Protein AF-X0T2K0-F1 (afdb_monomer_lite)

pLDDT: mean 90.94, std 9.52, range [47.91, 98.31]

Organism: NCBI:txid412755

Sequence (150 aa):
MKNRKQAKFIIAKSMAVDYDQNAPTETLWKVHGESLKEFSNYEQELDGGGSPERVLEGERSFLDLKVDLARRVMSSCVFCVRRCEADRLSGEQGYCRGGVEFSVSSTFPHHGEEPELVPSGTVFTCGCTITCIHCQNWGISQWREHGTPV

Structure (mmCIF, N/CA/C/O backbone):
data_AF-X0T2K0-F1
#
_entry.id   AF-X0T2K0-F1
#
loop_
_atom_site.group_PDB
_atom_site.id
_atom_site.type_symbol
_atom_site.label_atom_id
_atom_site.label_alt_id
_atom_site.label_comp_id
_atom_site.label_asym_id
_atom_site.label_entity_id
_atom_site.label_seq_id
_atom_site.pdbx_PDB_ins_code
_atom_site.Cartn_x
_atom_site.Cartn_y
_atom_site.Cartn_z
_atom_site.occupancy
_atom_site.B_iso_or_equiv
_atom_site.auth_seq_id
_atom_site.auth_comp_id
_atom_site.auth_asym_id
_atom_site.auth_atom_id
_atom_site.pdbx_PDB_model_num
ATOM 1 N N . MET A 1 1 ? 26.640 -7.677 2.215 1.00 47.91 1 MET A N 1
ATOM 2 C CA . MET A 1 1 ? 25.682 -7.283 3.276 1.00 47.91 1 MET A CA 1
ATOM 3 C C . MET A 1 1 ? 25.551 -8.428 4.268 1.00 47.91 1 MET A C 1
ATOM 5 O O . MET A 1 1 ? 25.361 -9.555 3.834 1.00 47.91 1 MET A O 1
ATOM 9 N N . LYS A 1 2 ? 25.673 -8.188 5.580 1.00 55.38 2 LYS A N 1
ATOM 10 C CA . LYS A 1 2 ? 25.300 -9.208 6.576 1.00 55.38 2 LYS A CA 1
ATOM 11 C C . LYS A 1 2 ? 23.768 -9.216 6.615 1.00 55.38 2 LYS A C 1
ATOM 13 O O . LYS A 1 2 ? 23.194 -8.250 7.098 1.00 55.38 2 LYS A O 1
ATOM 18 N N . ASN A 1 3 ? 23.139 -10.226 6.016 1.00 61.34 3 ASN A N 1
ATOM 19 C CA . ASN A 1 3 ? 21.692 -10.367 5.806 1.00 61.34 3 ASN A CA 1
ATOM 20 C C . ASN A 1 3 ? 20.920 -10.511 7.138 1.00 61.34 3 ASN A C 1
ATOM 22 O O . ASN A 1 3 ? 20.464 -11.593 7.483 1.00 61.34 3 ASN A O 1
ATOM 26 N N . ARG A 1 4 ? 20.899 -9.445 7.945 1.00 71.50 4 ARG A N 1
ATOM 27 C CA . ARG A 1 4 ? 20.471 -9.452 9.356 1.00 71.50 4 ARG A CA 1
ATOM 28 C C . ARG A 1 4 ? 19.215 -8.629 9.629 1.00 71.50 4 ARG A C 1
ATOM 30 O O . ARG A 1 4 ? 18.697 -8.700 10.732 1.00 71.50 4 ARG A O 1
ATOM 37 N N . LYS A 1 5 ? 18.751 -7.839 8.659 1.00 83.38 5 LYS A N 1
ATOM 38 C CA . LYS A 1 5 ? 17.555 -7.010 8.829 1.00 83.38 5 LYS A CA 1
ATOM 39 C C . LYS A 1 5 ? 16.310 -7.864 8.638 1.00 83.38 5 LYS A C 1
ATOM 41 O O . LYS A 1 5 ? 16.193 -8.559 7.629 1.00 83.38 5 LYS A O 1
ATOM 46 N N . GLN A 1 6 ? 15.380 -7.777 9.580 1.00 86.44 6 GLN A N 1
ATOM 47 C CA . GLN A 1 6 ? 14.103 -8.471 9.492 1.00 86.44 6 GLN A CA 1
ATOM 48 C C . GLN A 1 6 ? 13.146 -7.717 8.559 1.00 86.44 6 GLN A C 1
ATOM 50 O O . GLN A 1 6 ? 13.145 -6.487 8.497 1.00 86.44 6 GLN A O 1
ATOM 55 N N . ALA A 1 7 ? 12.293 -8.442 7.831 1.00 89.44 7 ALA A N 1
ATOM 56 C CA . ALA A 1 7 ? 11.269 -7.798 7.018 1.00 89.44 7 ALA A CA 1
ATOM 57 C C . ALA A 1 7 ? 10.263 -7.052 7.912 1.00 89.44 7 ALA A C 1
ATOM 59 O O . ALA A 1 7 ? 9.680 -7.635 8.827 1.00 89.44 7 ALA A O 1
ATOM 60 N N . LYS A 1 8 ? 10.006 -5.773 7.614 1.00 92.12 8 LYS A N 1
ATOM 61 C CA . LYS A 1 8 ? 9.147 -4.891 8.427 1.00 92.12 8 LYS A CA 1
ATOM 62 C C . LYS A 1 8 ? 7.740 -5.440 8.668 1.00 92.12 8 LYS A C 1
ATOM 64 O O . LYS A 1 8 ? 7.180 -5.224 9.735 1.00 92.12 8 LYS A O 1
ATOM 69 N N . PHE A 1 9 ? 7.167 -6.161 7.702 1.00 92.56 9 PHE A N 1
ATOM 70 C CA . PHE A 1 9 ? 5.849 -6.773 7.883 1.00 92.56 9 PHE A CA 1
ATOM 71 C C . PHE A 1 9 ? 5.874 -7.904 8.919 1.00 92.56 9 PHE A C 1
ATOM 73 O O . PHE A 1 9 ? 4.878 -8.107 9.599 1.00 92.56 9 PHE A O 1
ATOM 80 N N . ILE A 1 10 ? 7.004 -8.604 9.080 1.00 89.81 10 ILE A N 1
ATOM 81 C CA . ILE A 1 10 ? 7.169 -9.629 10.117 1.00 89.81 10 ILE A CA 1
ATOM 82 C C . ILE A 1 10 ? 7.248 -8.960 11.491 1.00 89.81 10 ILE A C 1
ATOM 84 O O . ILE A 1 10 ? 6.567 -9.404 12.405 1.00 89.81 10 ILE A O 1
ATOM 88 N N . ILE A 1 11 ? 7.993 -7.854 11.602 1.00 91.00 11 ILE A N 1
ATOM 89 C CA . ILE A 1 11 ? 8.072 -7.043 12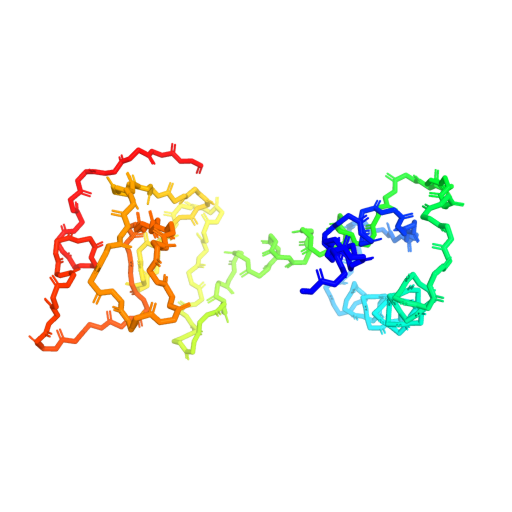.829 1.00 91.00 11 ILE A CA 1
ATOM 90 C C . ILE A 1 11 ? 6.680 -6.512 13.212 1.00 91.00 11 ILE A C 1
ATOM 92 O O . ILE A 1 11 ? 6.228 -6.684 14.336 1.00 91.00 11 ILE A O 1
ATOM 96 N N . ALA A 1 12 ? 5.955 -5.907 12.265 1.00 93.44 12 ALA A N 1
ATOM 97 C CA . ALA A 1 12 ? 4.612 -5.386 12.523 1.00 93.44 12 ALA A CA 1
ATOM 98 C C . ALA A 1 12 ? 3.615 -6.501 12.878 1.00 93.44 12 ALA A C 1
ATOM 100 O O . ALA A 1 12 ? 2.714 -6.285 13.682 1.00 93.44 12 ALA A O 1
ATOM 101 N N . LYS A 1 13 ? 3.779 -7.693 12.290 1.00 92.19 13 LYS A N 1
ATOM 102 C CA . LYS A 1 13 ? 2.947 -8.861 12.585 1.00 92.19 13 LYS A CA 1
ATOM 103 C C . LYS A 1 13 ? 3.228 -9.453 13.965 1.00 92.19 13 LYS A C 1
ATOM 105 O O . LYS A 1 13 ? 2.325 -10.065 14.506 1.00 92.19 13 LYS A O 1
ATOM 110 N N . SER A 1 14 ? 4.428 -9.306 14.530 1.00 89.44 14 SER A N 1
ATOM 111 C CA . SER A 1 14 ? 4.752 -9.832 15.867 1.00 89.44 14 SER A CA 1
ATOM 112 C C . SER A 1 14 ? 4.440 -8.865 17.012 1.00 89.44 14 SER A C 1
ATOM 114 O O . SER A 1 14 ? 4.493 -9.253 18.175 1.00 89.44 14 SER A O 1
ATOM 116 N N . MET A 1 15 ? 4.093 -7.613 16.711 1.00 90.94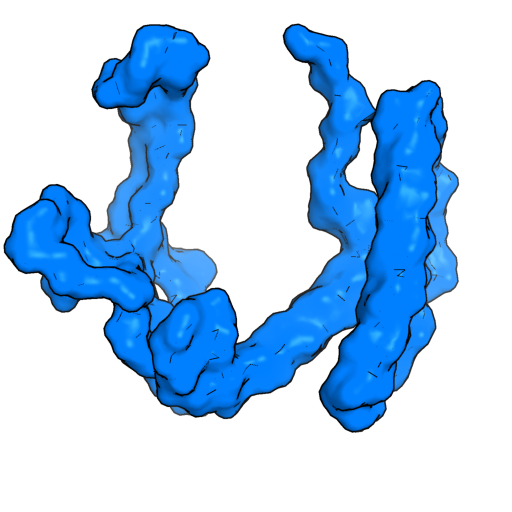 15 MET A N 1
ATOM 117 C CA . MET A 1 15 ? 3.686 -6.632 17.714 1.00 90.94 15 MET A CA 1
ATOM 118 C C . MET A 1 15 ? 2.186 -6.710 17.975 1.00 90.94 15 MET A C 1
ATOM 120 O O . MET A 1 15 ? 1.407 -6.341 17.098 1.00 90.94 15 MET A O 1
ATOM 124 N N . ALA A 1 16 ? 1.788 -7.139 19.173 1.00 92.94 16 ALA A N 1
ATOM 125 C CA . ALA A 1 16 ? 0.398 -7.072 19.614 1.00 92.94 16 ALA A CA 1
ATOM 126 C C . ALA A 1 16 ? -0.052 -5.611 19.775 1.00 92.94 16 ALA A C 1
ATOM 128 O O . ALA A 1 16 ? 0.704 -4.776 20.272 1.00 92.94 16 ALA A O 1
ATOM 129 N N . VAL A 1 17 ? -1.276 -5.306 19.346 1.00 93.69 17 VAL A N 1
ATOM 130 C CA . VAL A 1 17 ? -1.904 -3.991 19.511 1.00 93.69 17 VAL A CA 1
ATOM 131 C C . VAL A 1 17 ? -3.358 -4.199 19.906 1.00 93.69 17 VAL A C 1
ATOM 133 O O . VAL A 1 17 ? -4.109 -4.852 19.183 1.00 93.69 17 VAL A O 1
ATOM 136 N N . ASP A 1 18 ? -3.754 -3.620 21.035 1.00 93.31 18 ASP A N 1
ATOM 137 C CA . ASP A 1 18 ? -5.138 -3.639 21.499 1.00 93.31 18 ASP A CA 1
ATOM 138 C C . ASP A 1 18 ? -5.920 -2.467 20.890 1.00 93.31 18 ASP A C 1
ATOM 140 O O . ASP A 1 18 ? -5.563 -1.299 21.067 1.00 93.31 18 ASP A O 1
ATOM 144 N N . TYR A 1 19 ? -6.962 -2.778 20.119 1.00 95.00 19 TYR A N 1
ATOM 145 C CA . TYR A 1 19 ? -7.875 -1.788 19.558 1.00 95.00 19 TYR A CA 1
ATOM 146 C C . TYR A 1 19 ? -9.225 -2.410 19.188 1.00 95.00 19 TYR A C 1
ATOM 148 O O . TYR A 1 19 ? -9.310 -3.550 18.728 1.00 95.00 19 TYR A O 1
ATOM 156 N N . ASP A 1 20 ? -10.290 -1.615 19.297 1.00 95.31 20 ASP A N 1
ATOM 157 C CA . ASP A 1 20 ? -11.596 -1.971 18.744 1.00 95.31 20 ASP A CA 1
ATOM 158 C C . ASP A 1 20 ? -11.645 -1.638 17.247 1.00 95.31 20 ASP A C 1
ATOM 160 O O . ASP A 1 20 ? -11.590 -0.474 16.845 1.00 95.31 20 ASP A O 1
ATOM 164 N N . GLN A 1 21 ? -11.811 -2.662 16.408 1.00 93.69 21 GLN A N 1
ATOM 165 C CA . GLN A 1 21 ? -11.948 -2.517 14.956 1.00 93.69 21 GLN A CA 1
ATOM 166 C C . GLN A 1 21 ? -13.136 -1.653 14.521 1.00 93.69 21 GLN A C 1
ATOM 168 O O . GLN A 1 21 ? -13.168 -1.219 13.371 1.00 93.69 21 GLN A O 1
ATOM 173 N N . ASN A 1 22 ? -14.120 -1.427 15.394 1.00 95.44 22 ASN A N 1
ATOM 174 C CA . ASN A 1 22 ? -15.293 -0.599 15.126 1.00 95.44 22 ASN A CA 1
ATOM 175 C C . ASN A 1 22 ? -15.115 0.846 15.611 1.00 95.44 22 ASN A C 1
ATOM 177 O O . ASN A 1 22 ? -15.960 1.695 15.321 1.00 95.44 22 ASN A O 1
ATOM 181 N N . ALA A 1 23 ? -14.011 1.158 16.298 1.00 97.25 23 ALA A N 1
ATOM 182 C CA . ALA A 1 23 ? -13.730 2.508 16.762 1.00 97.25 23 ALA A CA 1
ATOM 183 C C . ALA A 1 23 ? -13.661 3.507 15.587 1.00 97.25 23 ALA A C 1
ATOM 185 O O . ALA A 1 23 ? -13.329 3.125 14.455 1.00 97.25 23 ALA A O 1
ATOM 186 N N . PRO A 1 24 ? -13.922 4.807 15.818 1.00 97.94 24 PRO A N 1
ATOM 187 C CA . PRO A 1 24 ? -13.779 5.835 14.790 1.00 97.94 24 PRO A CA 1
ATOM 188 C C . PRO A 1 24 ? -12.394 5.817 14.127 1.00 97.94 24 PRO A C 1
ATOM 190 O O . PRO A 1 24 ? -11.385 5.536 14.771 1.00 97.94 24 PRO A O 1
ATOM 193 N N . THR A 1 25 ? -12.320 6.143 12.832 1.00 97.19 25 THR A N 1
ATOM 194 C CA . THR A 1 25 ? -11.057 6.088 12.064 1.00 97.19 25 THR A CA 1
ATOM 195 C C . THR A 1 25 ? -9.972 6.981 12.659 1.00 97.19 25 THR A C 1
ATOM 197 O O . THR A 1 25 ? -8.807 6.601 12.670 1.00 97.19 25 THR A O 1
ATOM 200 N N . GLU A 1 26 ? -10.347 8.133 13.214 1.00 97.75 26 GLU A N 1
ATOM 201 C CA . GLU A 1 26 ? -9.421 9.018 13.926 1.00 97.75 26 GLU A CA 1
ATOM 202 C C . GLU A 1 26 ? -8.795 8.336 15.154 1.00 97.75 26 GLU A C 1
ATOM 204 O O . GLU A 1 26 ? -7.597 8.474 15.393 1.00 97.75 26 GLU A O 1
ATOM 209 N N . THR A 1 27 ? -9.579 7.554 15.903 1.00 98.19 27 THR A N 1
ATOM 210 C CA . THR A 1 27 ? -9.086 6.772 17.045 1.00 98.19 27 THR A CA 1
ATOM 211 C C . THR A 1 27 ? -8.080 5.723 16.586 1.00 98.19 27 THR A C 1
ATOM 213 O O . THR A 1 27 ? -6.996 5.639 17.154 1.00 98.19 27 THR A O 1
ATOM 216 N N . LEU A 1 28 ? -8.382 4.983 15.514 1.00 98.12 28 LEU A N 1
ATOM 217 C CA . LEU A 1 28 ? -7.446 3.997 14.965 1.00 98.12 28 LEU A CA 1
ATOM 218 C C . LEU A 1 28 ? -6.132 4.628 14.486 1.00 98.12 28 LEU A C 1
ATOM 220 O O . LEU A 1 28 ? -5.069 4.037 14.662 1.00 98.12 28 LEU A O 1
ATOM 224 N N . TRP A 1 29 ? -6.174 5.840 13.924 1.00 98.25 29 TRP A N 1
ATOM 225 C CA . TRP A 1 29 ? -4.959 6.579 13.564 1.00 98.25 29 TRP A CA 1
ATOM 226 C C . TRP A 1 29 ? -4.141 7.022 14.782 1.00 98.25 29 TRP A C 1
ATOM 228 O O . TRP A 1 29 ? -2.913 7.029 14.701 1.00 98.25 29 TRP A O 1
ATOM 238 N N . LYS A 1 30 ? -4.786 7.356 15.910 1.00 98.31 30 LYS A N 1
ATOM 239 C CA . LYS A 1 30 ? -4.086 7.650 17.175 1.00 98.31 30 LYS A CA 1
ATOM 240 C C . LYS A 1 30 ? -3.350 6.413 17.685 1.00 98.31 30 LYS A C 1
ATOM 242 O O . LYS A 1 30 ? -2.142 6.496 17.897 1.00 98.31 30 LYS A O 1
ATOM 247 N N . VAL A 1 31 ? -4.041 5.271 17.752 1.00 98.00 31 VAL A N 1
ATOM 248 C CA . VAL A 1 31 ? -3.431 3.981 18.124 1.00 98.00 31 VAL A CA 1
ATOM 249 C C . VAL A 1 31 ? -2.272 3.652 17.182 1.00 98.00 31 VAL A C 1
ATOM 251 O O . VAL A 1 31 ? -1.172 3.350 17.630 1.00 98.00 31 VAL A O 1
ATOM 254 N N . HIS A 1 32 ? -2.464 3.802 15.867 1.00 98.12 32 HIS A N 1
ATOM 255 C CA . HIS A 1 32 ? -1.403 3.557 14.886 1.00 98.12 32 HIS A CA 1
ATOM 256 C C . HIS A 1 32 ? -0.174 4.436 15.123 1.00 98.12 32 HIS A C 1
ATOM 258 O O . HIS A 1 32 ? 0.947 3.937 15.038 1.00 98.12 32 HIS A O 1
ATOM 264 N N . GLY A 1 33 ? -0.369 5.718 15.440 1.00 98.00 33 GLY A N 1
ATOM 265 C CA . GLY A 1 33 ? 0.721 6.646 15.732 1.00 98.00 33 GLY A CA 1
ATOM 266 C C . GLY A 1 33 ? 1.520 6.267 16.981 1.00 98.00 33 GLY A C 1
ATOM 267 O O . GLY A 1 33 ? 2.737 6.455 17.004 1.00 98.00 33 GLY A O 1
ATOM 268 N N . GLU A 1 34 ? 0.866 5.714 18.001 1.00 96.81 34 GLU A N 1
ATOM 269 C CA . GLU A 1 34 ? 1.517 5.191 19.208 1.00 96.81 34 GLU A CA 1
ATOM 270 C C . GLU A 1 34 ? 2.279 3.898 18.903 1.00 96.81 34 GLU A C 1
ATOM 272 O O . GLU A 1 34 ? 3.495 3.843 19.110 1.00 96.81 34 GLU A O 1
ATOM 277 N N . SER A 1 35 ? 1.621 2.918 18.277 1.00 96.25 35 SER A N 1
ATOM 278 C CA . SER A 1 35 ? 2.245 1.655 17.863 1.00 96.25 35 SER A CA 1
ATOM 279 C C . SER A 1 35 ? 3.406 1.860 16.883 1.00 96.25 35 SER A C 1
ATOM 281 O O . SER A 1 35 ? 4.358 1.084 16.877 1.00 96.25 35 SER A O 1
ATOM 283 N N . LEU A 1 36 ? 3.388 2.917 16.062 1.00 97.12 36 LEU A N 1
ATOM 284 C CA . LEU A 1 36 ? 4.489 3.238 15.150 1.00 97.12 36 LEU A CA 1
ATOM 285 C C . LEU A 1 36 ? 5.768 3.652 15.895 1.00 97.12 36 LEU A C 1
ATOM 287 O O . LEU A 1 36 ? 6.867 3.341 15.433 1.00 97.12 36 LEU A O 1
ATOM 291 N N . LYS A 1 37 ? 5.644 4.333 17.041 1.00 95.88 37 LYS A N 1
ATOM 292 C CA . LYS A 1 37 ? 6.801 4.687 17.880 1.00 95.88 37 LYS A CA 1
ATOM 293 C C . LYS A 1 37 ? 7.428 3.428 18.467 1.00 95.88 37 LYS A C 1
ATOM 295 O O . LYS A 1 37 ? 8.641 3.250 18.382 1.00 95.88 37 LYS A O 1
ATOM 300 N N . GLU A 1 38 ? 6.597 2.533 18.992 1.00 93.19 38 GLU A N 1
ATOM 301 C CA . GLU A 1 38 ? 7.044 1.235 19.503 1.00 93.19 38 GLU A CA 1
ATOM 302 C C . GLU A 1 38 ? 7.679 0.381 18.405 1.00 93.19 38 GLU A C 1
ATOM 304 O O . GLU A 1 38 ? 8.732 -0.216 18.622 1.00 93.19 38 GLU A O 1
ATOM 309 N N . PHE A 1 39 ? 7.100 0.398 17.202 1.00 94.25 39 PHE A N 1
ATOM 310 C CA . PHE A 1 39 ? 7.632 -0.302 16.038 1.00 94.25 39 PHE A CA 1
ATOM 311 C C . PHE A 1 39 ? 9.034 0.186 15.690 1.00 94.25 39 PHE A C 1
ATOM 313 O O . PHE A 1 39 ? 9.919 -0.628 15.448 1.00 94.25 39 PHE A O 1
ATOM 320 N N . SER A 1 40 ? 9.260 1.504 15.694 1.00 94.38 40 SER A N 1
ATOM 321 C CA . SER A 1 40 ? 10.583 2.071 15.419 1.00 94.38 40 SER A CA 1
ATOM 322 C C . SER A 1 40 ? 11.620 1.643 16.459 1.00 94.38 40 SER A C 1
ATOM 324 O O . SER A 1 40 ? 12.764 1.379 16.097 1.00 94.38 40 SER A O 1
ATOM 326 N N . ASN A 1 41 ? 11.239 1.572 17.737 1.00 91.75 41 ASN A N 1
ATOM 327 C CA . ASN A 1 41 ? 12.137 1.115 18.800 1.00 91.75 41 ASN A CA 1
ATOM 328 C C . ASN A 1 41 ? 12.467 -0.373 18.636 1.00 91.75 41 ASN A C 1
ATOM 330 O O . ASN A 1 41 ? 13.628 -0.766 18.732 1.00 91.75 41 ASN A O 1
ATOM 334 N 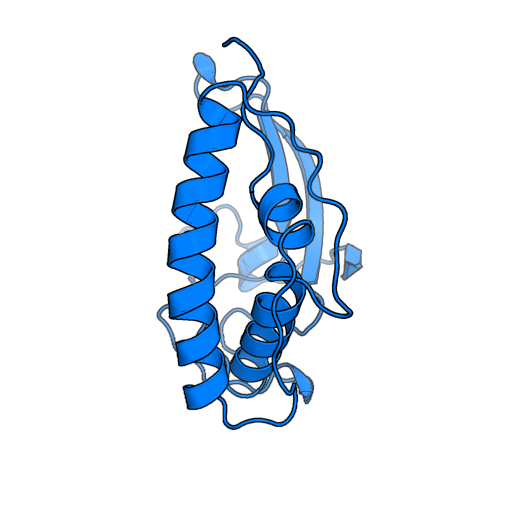N . TYR A 1 42 ? 11.458 -1.188 18.329 1.00 90.25 42 TYR A N 1
ATOM 335 C CA . TYR A 1 42 ? 11.632 -2.623 18.140 1.00 90.25 42 TYR A CA 1
ATOM 336 C C . TYR A 1 42 ? 12.445 -2.949 16.876 1.00 90.25 42 TYR A C 1
ATOM 338 O O . TYR A 1 42 ? 13.320 -3.810 16.908 1.00 90.25 42 TYR A O 1
ATOM 346 N N . GLU A 1 43 ? 12.242 -2.213 15.778 1.00 91.81 43 GLU A N 1
ATOM 347 C CA . GLU A 1 43 ? 13.067 -2.332 14.569 1.00 91.81 43 GLU A CA 1
ATOM 348 C C . GLU A 1 43 ? 14.550 -2.059 14.872 1.00 91.81 43 GLU A C 1
ATOM 350 O O . GLU A 1 43 ? 15.414 -2.809 14.418 1.00 91.81 43 GLU A O 1
ATOM 355 N N . GLN A 1 44 ? 14.857 -1.037 15.679 1.00 89.94 44 GLN A N 1
ATOM 356 C CA . GLN A 1 44 ? 16.235 -0.718 16.073 1.00 89.94 44 GLN A CA 1
ATOM 357 C C . GLN A 1 44 ? 16.864 -1.794 16.968 1.00 89.94 44 GLN A C 1
ATOM 359 O O . GLN A 1 44 ? 18.041 -2.113 16.800 1.00 89.94 44 GLN A O 1
ATOM 364 N N . GLU A 1 45 ? 16.093 -2.371 17.892 1.00 88.75 45 GLU A N 1
ATOM 365 C CA . GLU A 1 45 ? 16.539 -3.476 18.749 1.00 88.75 45 GLU A CA 1
ATOM 366 C C . GLU A 1 45 ? 16.935 -4.708 17.917 1.00 88.75 45 GLU A C 1
ATOM 368 O O . GLU A 1 45 ? 18.018 -5.273 18.101 1.00 88.75 45 GLU A O 1
ATOM 373 N N . LEU A 1 46 ? 16.096 -5.086 16.948 1.00 87.44 46 LEU A N 1
ATOM 374 C CA . LEU A 1 46 ? 16.355 -6.213 16.047 1.00 87.44 46 LEU A CA 1
ATOM 375 C C . LEU A 1 46 ? 17.557 -5.953 15.135 1.00 87.44 46 LEU A C 1
ATOM 377 O O . LEU A 1 46 ? 18.426 -6.816 14.994 1.00 87.44 46 LEU A O 1
ATOM 381 N N . ASP A 1 47 ? 17.661 -4.748 14.569 1.00 86.31 47 ASP A N 1
ATOM 382 C CA . ASP A 1 47 ? 18.821 -4.343 13.769 1.00 86.31 47 ASP A CA 1
ATOM 383 C C . ASP A 1 47 ? 20.128 -4.360 14.594 1.00 86.31 47 ASP A C 1
ATOM 385 O O . ASP A 1 47 ? 21.207 -4.618 14.047 1.00 86.31 47 ASP A O 1
ATOM 389 N N . GLY A 1 48 ? 20.034 -4.140 15.911 1.00 85.75 48 GLY A N 1
ATOM 390 C CA . GLY A 1 48 ? 21.127 -4.238 16.882 1.00 85.75 48 GLY A CA 1
ATOM 391 C C . GLY A 1 48 ? 21.539 -5.666 17.266 1.00 85.75 48 GLY A C 1
ATOM 392 O O . GLY A 1 48 ? 22.540 -5.837 17.963 1.00 85.75 48 GLY A O 1
ATOM 393 N N . GLY A 1 49 ? 20.827 -6.693 16.788 1.00 80.62 49 GLY A N 1
ATOM 394 C CA . GLY A 1 49 ? 21.087 -8.103 17.099 1.00 80.62 49 GLY A CA 1
ATOM 395 C C . GLY A 1 49 ? 20.181 -8.701 18.178 1.00 80.62 49 GLY A C 1
ATOM 396 O O . GLY A 1 49 ? 20.494 -9.782 18.678 1.00 80.62 49 GLY A O 1
ATOM 397 N N . GLY A 1 50 ? 19.086 -8.021 18.536 1.00 77.06 50 GLY A N 1
ATOM 398 C CA . GLY A 1 50 ? 18.035 -8.573 19.390 1.00 77.06 50 GLY A CA 1
ATOM 399 C C . GLY A 1 50 ? 17.345 -9.797 18.773 1.00 77.06 50 GLY A C 1
ATOM 400 O O . GLY A 1 50 ? 17.353 -9.994 17.556 1.00 77.06 50 GLY A O 1
ATOM 401 N N . SER A 1 51 ? 16.748 -10.636 19.623 1.00 69.06 51 SER A N 1
ATOM 402 C CA . SER A 1 51 ? 15.969 -11.803 19.189 1.00 69.06 51 SER A CA 1
ATOM 403 C C . SER A 1 51 ? 14.546 -11.379 18.794 1.00 69.06 51 SER A C 1
ATOM 405 O O . SER A 1 51 ? 13.930 -10.584 19.506 1.00 69.06 51 SER A O 1
ATOM 407 N N . PRO A 1 52 ? 13.973 -11.922 17.704 1.00 62.75 52 PRO A N 1
ATOM 408 C CA . PRO A 1 52 ? 12.593 -11.656 17.300 1.00 62.75 52 PRO A CA 1
ATOM 409 C C . PRO A 1 52 ? 11.544 -12.344 18.187 1.00 62.75 52 PRO A C 1
ATOM 411 O O . PRO A 1 52 ? 10.360 -12.286 17.866 1.00 62.75 52 PRO A O 1
ATOM 414 N N . GLU A 1 53 ? 11.943 -12.992 19.284 1.00 61.66 53 GLU A N 1
ATOM 415 C CA . GLU A 1 53 ? 11.061 -13.687 20.227 1.00 61.66 53 GLU A CA 1
ATOM 416 C C . GLU A 1 53 ? 10.214 -12.707 21.061 1.00 61.66 53 GLU A C 1
ATOM 418 O O . GLU A 1 53 ? 10.344 -12.601 22.276 1.00 61.66 53 GLU A O 1
ATOM 423 N N . ARG A 1 54 ? 9.297 -11.994 20.405 1.00 58.41 54 ARG A N 1
ATOM 424 C CA . ARG A 1 54 ? 8.046 -11.565 21.028 1.00 58.41 54 ARG A CA 1
ATOM 425 C C . ARG A 1 54 ? 6.961 -12.507 20.529 1.00 58.41 54 ARG A C 1
ATOM 427 O O . ARG A 1 54 ? 6.583 -12.478 19.359 1.00 58.41 54 ARG A O 1
ATOM 434 N N . VAL A 1 55 ? 6.512 -13.392 21.414 1.00 58.81 55 VAL A N 1
ATOM 435 C CA . VAL A 1 55 ? 5.268 -14.137 21.216 1.00 58.81 55 VAL A CA 1
ATOM 436 C C . VAL A 1 55 ? 4.153 -13.095 21.152 1.00 58.81 55 VAL A C 1
ATOM 438 O O . VAL A 1 55 ? 4.123 -12.177 21.967 1.00 58.81 55 VAL A O 1
ATOM 441 N N . LEU A 1 56 ? 3.274 -13.192 20.154 1.00 62.84 56 LEU A N 1
ATOM 442 C CA . LEU A 1 56 ? 2.073 -12.363 20.101 1.00 62.84 56 LEU A CA 1
ATOM 443 C C . LEU A 1 56 ? 1.233 -12.632 21.354 1.00 62.84 56 LEU A C 1
ATOM 445 O O . LEU A 1 56 ? 0.556 -13.653 21.439 1.00 62.84 56 LEU A O 1
ATOM 449 N N . GLU A 1 57 ? 1.271 -11.720 22.317 1.00 61.94 57 GLU A N 1
ATOM 450 C CA . GLU A 1 57 ? 0.403 -11.735 23.497 1.00 61.94 57 GLU A CA 1
ATOM 451 C C . GLU A 1 57 ? -0.855 -10.888 23.236 1.00 61.94 57 GLU A C 1
ATOM 453 O O . GLU A 1 57 ? -1.154 -9.945 23.962 1.00 61.94 57 GLU A O 1
ATOM 458 N N . GLY A 1 58 ? -1.584 -11.178 22.152 1.00 70.75 58 GLY A N 1
ATOM 459 C CA . GLY A 1 58 ? -2.806 -10.447 21.807 1.00 70.75 58 GLY A CA 1
ATOM 460 C C . GLY A 1 58 ? -3.562 -11.017 20.608 1.00 70.75 58 GLY A C 1
ATOM 461 O O . GLY A 1 58 ? -3.013 -11.789 19.823 1.00 70.75 58 GLY A O 1
ATOM 462 N N . GLU A 1 59 ? -4.832 -10.625 20.465 1.00 84.50 59 GLU A N 1
ATOM 463 C CA . GLU A 1 59 ? -5.701 -11.075 19.363 1.00 84.50 59 GLU A CA 1
ATOM 464 C C . GLU A 1 59 ? -5.360 -10.421 18.017 1.00 84.50 59 GLU A C 1
ATOM 466 O O . GLU A 1 59 ? -5.633 -10.997 16.964 1.00 84.50 59 GLU A O 1
ATOM 471 N N . ARG A 1 60 ? -4.780 -9.214 18.041 1.00 92.25 60 ARG A N 1
ATOM 472 C CA . ARG A 1 60 ? -4.476 -8.418 16.847 1.00 92.25 60 ARG A CA 1
ATOM 473 C C . ARG A 1 60 ? -3.066 -7.864 16.888 1.00 92.25 60 ARG A C 1
ATOM 475 O O . ARG A 1 60 ? -2.545 -7.511 17.945 1.00 92.25 60 ARG A O 1
ATOM 482 N N . SER A 1 61 ? -2.466 -7.767 15.710 1.00 94.88 61 SER A N 1
ATOM 483 C CA . SER A 1 61 ? -1.137 -7.208 15.511 1.00 94.88 61 SER A CA 1
ATOM 484 C C . SER A 1 61 ? -1.175 -5.778 14.972 1.00 94.88 61 SER A C 1
ATOM 486 O O . SER A 1 61 ? -2.182 -5.298 14.444 1.00 94.88 61 SER A O 1
ATOM 488 N N . PHE A 1 62 ? -0.031 -5.095 15.011 1.00 95.94 62 PHE A N 1
ATOM 489 C CA . PHE A 1 62 ? 0.127 -3.800 14.354 1.00 95.94 62 PHE A CA 1
ATOM 490 C C . PHE A 1 62 ? -0.077 -3.892 12.834 1.00 95.94 62 PHE A C 1
ATOM 492 O O . PHE A 1 62 ? -0.513 -2.926 12.201 1.00 95.94 62 PHE A O 1
ATOM 499 N N . LEU A 1 63 ? 0.218 -5.049 12.231 1.00 96.31 63 LEU A N 1
ATOM 500 C CA . LEU A 1 63 ? -0.104 -5.301 10.831 1.00 96.31 63 LEU A CA 1
ATOM 501 C C . LEU A 1 63 ? -1.623 -5.346 10.604 1.00 96.31 63 LEU A C 1
ATOM 503 O O . LEU A 1 63 ? -2.089 -4.743 9.640 1.00 96.31 63 LEU A O 1
ATOM 507 N N . ASP A 1 64 ? -2.389 -5.968 11.502 1.00 97.06 64 ASP A N 1
ATOM 508 C CA . ASP A 1 64 ? -3.854 -6.039 11.400 1.00 97.06 64 ASP A CA 1
ATOM 509 C C . ASP A 1 64 ? -4.492 -4.646 11.507 1.00 97.06 64 ASP A C 1
ATOM 511 O O . ASP A 1 64 ? -5.322 -4.282 10.673 1.00 97.06 64 ASP A O 1
ATOM 515 N N . LEU A 1 65 ? -4.004 -3.799 12.424 1.00 97.81 65 LEU A N 1
ATOM 516 C CA . LEU A 1 65 ? -4.440 -2.398 12.515 1.00 97.81 65 LEU A CA 1
ATOM 517 C C . LEU A 1 65 ? -4.214 -1.638 11.198 1.00 97.81 65 LEU A C 1
ATOM 519 O O . LEU A 1 65 ? -5.066 -0.865 10.752 1.00 97.81 65 LEU A O 1
ATOM 523 N N . LYS A 1 66 ? -3.062 -1.851 10.548 1.00 97.81 66 LYS A N 1
ATOM 524 C CA . LYS A 1 66 ? -2.767 -1.242 9.242 1.00 97.81 66 LYS A CA 1
ATOM 525 C C . LYS A 1 66 ? -3.683 -1.777 8.144 1.00 97.81 66 LYS A C 1
ATOM 527 O O . LYS A 1 66 ? -4.067 -0.993 7.279 1.00 97.81 66 LYS A O 1
ATOM 532 N N . VAL A 1 67 ? -4.027 -3.066 8.166 1.00 96.69 67 VAL A N 1
ATOM 533 C CA . VAL A 1 67 ? -4.979 -3.666 7.218 1.00 96.69 67 VAL A CA 1
ATOM 534 C C . VAL A 1 67 ? -6.360 -3.037 7.389 1.00 96.69 67 VAL A C 1
ATOM 536 O O . VAL A 1 67 ? -6.939 -2.592 6.398 1.00 96.69 67 VAL A O 1
ATOM 539 N N . ASP A 1 68 ? -6.857 -2.904 8.618 1.00 97.44 68 ASP A N 1
ATOM 540 C CA . ASP A 1 68 ? -8.160 -2.284 8.890 1.00 97.44 68 ASP A CA 1
ATOM 541 C C . ASP A 1 68 ? -8.203 -0.817 8.441 1.00 97.44 68 ASP A C 1
ATOM 543 O O . ASP A 1 68 ? -9.138 -0.391 7.755 1.00 97.44 68 ASP A O 1
ATOM 547 N N . LEU A 1 69 ? -7.158 -0.041 8.751 1.00 98.06 69 LEU A N 1
ATOM 548 C CA . LEU A 1 69 ? -7.017 1.337 8.274 1.00 98.06 69 LEU A CA 1
ATOM 549 C C . LEU A 1 69 ? -6.947 1.413 6.743 1.00 98.06 69 LEU A C 1
ATOM 551 O O . LEU A 1 69 ? -7.607 2.262 6.143 1.00 98.06 69 LEU A O 1
ATOM 555 N N . ALA A 1 70 ? -6.195 0.521 6.094 1.00 96.81 70 ALA A N 1
ATOM 556 C CA . ALA A 1 70 ? -6.103 0.469 4.638 1.00 96.81 70 ALA A CA 1
ATOM 557 C C . ALA A 1 70 ? -7.463 0.156 3.998 1.00 96.81 70 ALA A C 1
ATOM 559 O O . ALA A 1 70 ? -7.845 0.831 3.044 1.00 96.81 70 ALA A O 1
ATOM 560 N N . ARG A 1 71 ? -8.238 -0.789 4.550 1.00 96.31 71 ARG A N 1
ATOM 561 C CA . ARG A 1 71 ? -9.600 -1.090 4.075 1.00 96.31 71 ARG A CA 1
ATOM 562 C C . ARG A 1 71 ? -10.538 0.109 4.223 1.00 96.31 71 ARG A C 1
ATOM 564 O O . ARG A 1 71 ? -11.323 0.371 3.320 1.00 96.31 71 ARG A O 1
ATOM 571 N N . ARG A 1 72 ? -10.422 0.886 5.304 1.00 97.31 72 ARG A N 1
ATOM 572 C CA . ARG A 1 72 ? -11.182 2.141 5.467 1.00 97.31 72 ARG A CA 1
ATOM 573 C C . ARG A 1 72 ? -10.771 3.208 4.454 1.00 97.31 72 ARG A C 1
ATOM 575 O O . ARG A 1 72 ? -11.618 3.926 3.946 1.00 97.31 72 ARG A O 1
ATOM 582 N N . VAL A 1 73 ? -9.484 3.301 4.119 1.00 97.44 73 VAL A N 1
ATOM 583 C CA . VAL A 1 73 ? -9.027 4.176 3.026 1.00 97.44 73 VAL A CA 1
ATOM 584 C C . VAL A 1 73 ? -9.567 3.689 1.679 1.00 97.44 73 VAL A C 1
ATOM 586 O O . VAL A 1 73 ? -9.871 4.503 0.819 1.00 97.44 73 VAL A O 1
ATOM 589 N N . MET A 1 74 ? -9.732 2.381 1.473 1.00 96.56 74 MET A N 1
ATOM 590 C CA . MET A 1 74 ? -10.257 1.826 0.221 1.00 96.56 74 MET A CA 1
ATOM 591 C C . MET A 1 74 ? -11.716 2.190 -0.066 1.00 96.56 74 MET A C 1
ATOM 593 O O . MET A 1 74 ? -12.063 2.252 -1.242 1.00 96.56 74 MET A O 1
ATOM 597 N N . SER A 1 75 ? -12.542 2.461 0.951 1.00 97.12 75 SER A N 1
ATOM 598 C CA . SER A 1 75 ? -13.933 2.894 0.739 1.00 97.12 75 SER A CA 1
ATOM 599 C C . SER A 1 75 ? -14.060 4.342 0.253 1.00 97.12 75 SER A C 1
ATOM 601 O O . SER A 1 75 ? -15.132 4.762 -0.157 1.00 97.12 75 SER A O 1
ATOM 603 N N . SER A 1 76 ? -12.977 5.120 0.315 1.00 97.69 76 SER A N 1
ATOM 604 C CA . SER A 1 76 ? -12.854 6.423 -0.338 1.00 97.69 76 SER A CA 1
ATOM 605 C C . SER A 1 76 ? -11.386 6.642 -0.701 1.00 97.69 76 SER A C 1
ATOM 607 O O . SER A 1 76 ? -10.598 7.234 0.041 1.00 97.69 76 SER A O 1
ATOM 609 N N . CYS A 1 77 ? -10.976 6.039 -1.820 1.00 97.56 77 CYS A N 1
ATOM 610 C CA . CYS A 1 77 ? -9.568 5.788 -2.108 1.00 97.56 77 CYS A CA 1
ATOM 611 C C . CYS A 1 77 ? -8.732 7.065 -2.281 1.00 97.56 77 CYS A C 1
ATOM 613 O O . CYS A 1 77 ? -8.870 7.818 -3.252 1.00 97.56 77 CYS A O 1
ATOM 615 N N . VAL A 1 78 ? -7.758 7.232 -1.380 1.00 97.00 78 VAL A N 1
ATOM 616 C CA . VAL A 1 78 ? -6.776 8.330 -1.396 1.00 97.00 78 VAL A CA 1
ATOM 617 C C . VAL A 1 78 ? -5.314 7.862 -1.393 1.00 97.00 78 VAL A C 1
ATOM 619 O O . VAL A 1 78 ? -4.415 8.634 -1.074 1.00 97.00 78 VAL A O 1
ATOM 622 N N . PHE A 1 79 ? -5.041 6.614 -1.795 1.00 94.62 79 PHE A N 1
ATOM 623 C CA . PHE A 1 79 ? -3.678 6.052 -1.798 1.00 94.62 79 PHE A CA 1
ATOM 624 C C . PHE A 1 79 ? -2.698 6.721 -2.765 1.00 94.62 79 PHE A C 1
ATOM 626 O O . PHE A 1 79 ? -1.488 6.634 -2.573 1.00 94.62 79 PHE A O 1
ATOM 633 N N . CYS A 1 80 ? -3.194 7.361 -3.822 1.00 94.75 80 CYS A N 1
ATOM 634 C CA . CYS A 1 80 ? -2.355 8.084 -4.769 1.00 94.75 80 CYS A CA 1
ATOM 635 C C . CYS A 1 80 ? -2.671 9.578 -4.749 1.00 94.75 80 CYS A C 1
ATOM 637 O O . CYS A 1 80 ? -3.730 10.005 -4.289 1.00 94.75 80 CYS A O 1
ATOM 639 N N . VAL A 1 81 ? -1.775 10.372 -5.334 1.00 95.44 81 VAL A N 1
ATOM 640 C CA . VAL A 1 81 ? -1.886 11.839 -5.391 1.00 95.44 81 VAL A CA 1
ATOM 641 C C . VAL A 1 81 ? -3.170 12.344 -6.050 1.00 95.44 81 VAL A C 1
ATOM 643 O O . VAL A 1 81 ? -3.563 13.479 -5.812 1.00 95.44 81 VAL A O 1
ATOM 646 N N . ARG A 1 82 ? -3.846 11.508 -6.850 1.00 95.38 82 ARG A N 1
ATOM 647 C CA . ARG A 1 82 ? -5.118 11.872 -7.485 1.00 95.38 82 ARG A CA 1
ATOM 648 C C . ARG A 1 82 ? -6.281 11.950 -6.516 1.00 95.38 82 ARG A C 1
ATOM 650 O O . ARG A 1 82 ? -7.245 12.614 -6.864 1.00 95.38 82 ARG A O 1
ATOM 657 N N . ARG A 1 83 ? -6.205 11.251 -5.373 1.00 96.56 83 ARG A N 1
ATOM 658 C CA . ARG A 1 83 ? -7.274 11.203 -4.363 1.00 96.56 83 ARG A CA 1
ATOM 659 C C . ARG A 1 83 ? -8.648 11.031 -5.014 1.00 96.56 83 ARG A C 1
ATOM 661 O O . ARG A 1 83 ? -9.503 11.892 -4.908 1.00 96.56 83 ARG A O 1
ATOM 668 N N . CYS A 1 84 ? -8.805 9.957 -5.790 1.00 96.56 84 CYS A N 1
ATOM 669 C CA . CYS A 1 84 ? -9.984 9.791 -6.638 1.00 96.56 84 CYS A CA 1
ATOM 670 C C . CYS A 1 84 ? -11.265 9.474 -5.864 1.00 96.56 84 CYS A C 1
ATOM 672 O O . CYS A 1 84 ? -12.307 9.399 -6.499 1.00 96.56 84 CYS A O 1
ATOM 674 N N . GLU A 1 85 ? -11.172 9.198 -4.560 1.00 97.75 85 GLU A N 1
ATOM 675 C CA . GLU A 1 85 ? -12.294 8.917 -3.650 1.00 97.75 85 GLU A CA 1
ATOM 676 C C . GLU A 1 85 ? -13.170 7.720 -4.041 1.00 97.75 85 GLU A C 1
ATOM 678 O O . GLU A 1 85 ? -14.128 7.421 -3.342 1.00 97.75 85 GLU A O 1
ATOM 683 N N . ALA A 1 86 ? -12.792 6.988 -5.093 1.00 97.94 86 ALA A N 1
ATOM 684 C CA . ALA A 1 86 ? -13.464 5.775 -5.527 1.00 97.94 86 ALA A CA 1
ATOM 685 C C . ALA A 1 86 ? -13.592 4.766 -4.382 1.00 97.94 86 ALA A C 1
ATOM 687 O O . ALA A 1 86 ? -12.599 4.457 -3.707 1.00 97.94 86 ALA A O 1
ATOM 688 N N . ASP A 1 87 ? -14.791 4.225 -4.222 1.00 98.00 87 ASP A N 1
ATOM 689 C CA . ASP A 1 87 ? -15.084 3.163 -3.276 1.00 98.00 87 ASP A CA 1
ATOM 690 C C . ASP A 1 87 ? -14.711 1.808 -3.886 1.00 98.00 87 ASP A C 1
ATOM 692 O O . ASP A 1 87 ? -15.470 1.151 -4.602 1.00 98.00 87 ASP A O 1
ATOM 696 N N . ARG A 1 88 ? -13.490 1.364 -3.582 1.00 96.44 88 ARG A N 1
ATOM 697 C CA . ARG A 1 88 ? -12.973 0.074 -4.051 1.00 96.44 88 ARG A CA 1
ATOM 698 C C . ARG A 1 88 ? -13.817 -1.085 -3.541 1.00 96.44 88 ARG A C 1
ATOM 700 O O . ARG A 1 88 ? -13.910 -2.096 -4.228 1.00 96.44 88 ARG A O 1
ATOM 707 N N . LEU A 1 89 ? -14.387 -0.963 -2.341 1.00 96.44 89 LEU A N 1
ATOM 708 C CA . LEU A 1 89 ? -15.098 -2.053 -1.676 1.00 96.44 89 LEU A CA 1
ATOM 709 C C . LEU A 1 89 ? -16.472 -2.308 -2.304 1.00 96.44 89 LEU A C 1
ATOM 711 O O . LEU A 1 89 ? -16.947 -3.440 -2.248 1.00 96.44 89 LEU A O 1
ATOM 715 N N . SER A 1 90 ? -17.070 -1.302 -2.947 1.00 97.06 90 SER A N 1
ATOM 716 C CA . SER A 1 90 ? -18.268 -1.461 -3.784 1.00 97.06 90 SER A CA 1
ATOM 717 C C . SER A 1 90 ? -17.964 -1.801 -5.250 1.00 97.06 90 SER A C 1
ATOM 719 O O . SER A 1 90 ? -18.884 -2.000 -6.042 1.00 97.06 90 SER A O 1
ATOM 721 N N . GLY A 1 91 ? -16.684 -1.944 -5.612 1.00 95.62 91 GLY A N 1
ATOM 722 C CA . GLY A 1 91 ? -16.237 -2.353 -6.946 1.00 95.62 91 GLY A CA 1
ATOM 723 C C . GLY A 1 91 ? -15.811 -1.204 -7.862 1.00 95.62 91 GLY A C 1
ATOM 724 O O . GLY A 1 91 ? -15.451 -1.452 -9.017 1.00 95.62 91 GLY A O 1
ATOM 725 N N . GLU A 1 92 ? -15.795 0.042 -7.384 1.00 97.12 92 GLU A N 1
ATOM 726 C CA . GLU A 1 92 ? -15.279 1.160 -8.169 1.00 97.12 92 GLU A CA 1
ATOM 727 C C . GLU A 1 92 ? -13.759 1.055 -8.339 1.00 97.12 92 GLU A C 1
ATOM 729 O O . GLU A 1 92 ? -13.025 0.699 -7.422 1.00 97.12 92 GLU A O 1
ATOM 734 N N . GLN A 1 93 ? -13.246 1.395 -9.522 1.00 92.19 93 GLN A N 1
ATOM 735 C CA . GLN A 1 93 ? -11.824 1.199 -9.835 1.00 92.19 93 GLN A CA 1
ATOM 736 C C . GLN A 1 93 ? -10.997 2.502 -9.808 1.00 92.19 93 GLN A C 1
ATOM 738 O O . GLN A 1 93 ? -9.760 2.489 -9.806 1.00 92.19 93 GLN A O 1
ATOM 743 N N . GLY A 1 94 ? -11.670 3.656 -9.759 1.00 94.25 94 GLY A N 1
ATOM 744 C CA . GLY A 1 94 ? -11.044 4.976 -9.809 1.00 94.25 94 GLY A CA 1
ATOM 745 C C . GLY A 1 94 ? -10.173 5.202 -11.052 1.00 94.25 94 GLY A C 1
ATOM 746 O O . GLY A 1 94 ? -10.200 4.442 -12.021 1.00 94.25 94 GLY A O 1
ATOM 747 N N . TYR A 1 95 ? -9.355 6.257 -11.022 1.00 94.62 95 TYR A N 1
ATOM 748 C CA . TYR A 1 95 ? -8.541 6.641 -12.182 1.00 94.62 95 TYR A CA 1
ATOM 749 C C . TYR A 1 95 ? -7.500 5.584 -12.563 1.00 94.62 95 TYR A C 1
ATOM 751 O O . TYR A 1 95 ? -7.327 5.275 -13.738 1.00 94.62 95 TYR A O 1
ATOM 759 N N . CYS A 1 96 ? -6.796 5.026 -11.570 1.00 94.31 96 CYS A N 1
ATOM 760 C CA . CYS A 1 96 ? -5.751 4.036 -11.836 1.00 94.31 96 CYS A CA 1
ATOM 761 C C . CYS A 1 96 ? -6.290 2.653 -12.188 1.00 94.31 96 CYS A C 1
ATOM 763 O O . CYS A 1 96 ? -5.519 1.761 -12.542 1.00 94.31 96 CYS A O 1
ATOM 765 N N . ARG A 1 97 ? -7.612 2.498 -12.094 1.00 92.44 97 ARG A N 1
ATOM 766 C CA . ARG A 1 97 ? -8.375 1.299 -12.387 1.00 92.44 97 ARG A CA 1
ATOM 767 C C . ARG A 1 97 ? -8.075 0.091 -11.481 1.00 92.44 97 ARG A C 1
ATOM 769 O O . ARG A 1 97 ? -8.543 -1.009 -11.758 1.00 92.44 97 ARG A O 1
ATOM 776 N N . GLY A 1 98 ? -7.314 0.256 -10.401 1.00 90.94 98 GLY A N 1
ATOM 777 C CA . GLY A 1 98 ? -7.119 -0.822 -9.424 1.00 90.94 98 GLY A CA 1
ATOM 778 C C . GLY A 1 98 ? -8.423 -1.151 -8.687 1.00 90.94 98 GLY A C 1
ATOM 779 O O . GLY A 1 98 ? -9.201 -0.242 -8.418 1.00 90.94 98 GLY A O 1
ATOM 780 N N . GLY A 1 99 ? -8.657 -2.418 -8.345 1.00 90.69 99 GLY A N 1
ATOM 781 C CA . GLY A 1 99 ? -9.806 -2.856 -7.544 1.00 90.69 99 GLY A CA 1
ATOM 782 C C . GLY A 1 99 ? -9.439 -3.107 -6.080 1.00 90.69 99 GLY A C 1
ATOM 783 O O . GLY A 1 99 ? -8.484 -2.507 -5.570 1.00 90.69 99 GLY A O 1
ATOM 784 N N . VAL A 1 100 ? -10.216 -3.981 -5.425 1.00 92.75 100 VAL A N 1
ATOM 785 C CA . VAL A 1 100 ? -9.812 -4.655 -4.173 1.00 92.75 100 VAL A CA 1
ATOM 786 C C . VAL A 1 100 ? -8.671 -5.621 -4.450 1.00 92.75 100 VAL A C 1
ATOM 788 O O . VAL A 1 100 ? -7.654 -5.595 -3.765 1.00 92.75 100 VAL A O 1
ATOM 791 N N . GLU A 1 101 ? -8.846 -6.409 -5.502 1.00 90.06 101 GLU A N 1
ATOM 792 C CA . GLU A 1 101 ? -7.812 -7.228 -6.114 1.00 90.06 101 GLU A CA 1
ATOM 793 C C . GLU A 1 101 ? -7.102 -6.427 -7.209 1.00 90.06 101 GLU A C 1
ATOM 795 O O . GLU A 1 101 ? -7.616 -5.431 -7.748 1.00 90.06 101 GLU A O 1
ATOM 800 N N . PHE A 1 102 ? -5.900 -6.871 -7.549 1.00 89.00 102 PHE A N 1
ATOM 801 C CA . PHE A 1 102 ? -5.166 -6.367 -8.700 1.00 89.00 102 PHE A CA 1
ATOM 802 C C . PHE A 1 102 ? -4.749 -7.534 -9.587 1.00 89.00 102 PHE A C 1
ATOM 804 O O . PHE A 1 102 ? -4.908 -8.697 -9.237 1.00 89.00 102 PHE A O 1
ATOM 811 N N . SER A 1 103 ? -4.257 -7.226 -10.781 1.00 92.00 103 SER A N 1
ATOM 812 C CA . SER A 1 103 ? -3.781 -8.254 -11.701 1.00 92.00 103 SER A CA 1
ATOM 813 C C . SER A 1 103 ? -2.291 -8.092 -11.928 1.00 92.00 103 SER A C 1
ATOM 815 O O . SER A 1 103 ? -1.804 -6.972 -12.101 1.00 92.00 103 SER A O 1
ATOM 817 N N . VAL A 1 104 ? -1.575 -9.208 -11.951 1.00 95.44 104 VAL A N 1
ATOM 818 C CA . VAL A 1 104 ? -0.178 -9.278 -12.380 1.00 95.44 104 VAL A CA 1
ATOM 819 C C . VAL A 1 104 ? -0.167 -9.589 -13.872 1.00 95.44 104 VAL A C 1
ATOM 821 O O . VAL A 1 104 ? -0.696 -10.616 -14.288 1.00 95.44 104 VAL A O 1
ATOM 824 N N . SER A 1 105 ? 0.400 -8.704 -14.690 1.00 95.75 105 SER A N 1
ATOM 825 C CA . SER A 1 105 ? 0.550 -8.941 -16.134 1.00 95.75 105 SER A CA 1
ATOM 826 C C . SER A 1 105 ? 1.669 -9.946 -16.392 1.00 95.75 105 SER A C 1
ATOM 828 O O . SER A 1 105 ? 1.477 -10.930 -17.102 1.00 95.75 105 SER A O 1
ATOM 830 N N . SER A 1 106 ? 2.837 -9.727 -15.786 1.00 94.81 106 SER A N 1
ATOM 831 C CA . SER A 1 106 ? 4.023 -10.534 -16.055 1.00 94.81 106 SER A CA 1
ATOM 832 C C . SER A 1 106 ? 5.023 -10.502 -14.904 1.00 94.81 106 SER A C 1
ATOM 834 O O . SER A 1 106 ? 5.124 -9.53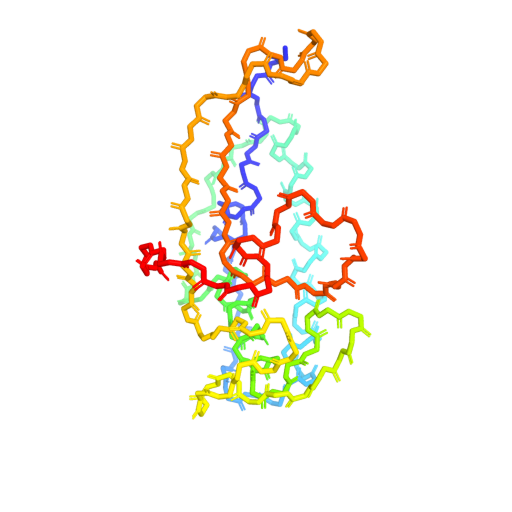1 -14.151 1.00 94.81 106 SER A O 1
ATOM 836 N N . THR A 1 107 ? 5.781 -11.592 -14.794 1.00 95.44 107 THR A N 1
ATOM 837 C CA . THR A 1 107 ? 6.906 -11.743 -13.868 1.00 95.44 107 THR A CA 1
ATOM 838 C C . THR A 1 107 ? 8.069 -12.398 -14.594 1.00 95.44 107 THR A C 1
ATOM 840 O O . THR A 1 107 ? 7.883 -13.465 -15.183 1.00 95.44 107 THR A O 1
ATOM 843 N N . PHE A 1 108 ? 9.254 -11.796 -14.573 1.00 94.00 108 PHE A N 1
ATOM 844 C CA . PHE A 1 108 ? 10.418 -12.326 -15.290 1.00 94.00 108 PHE A CA 1
ATOM 845 C C . PHE A 1 108 ? 11.741 -11.794 -14.707 1.00 94.00 108 PHE A C 1
ATOM 847 O O . PHE A 1 108 ? 11.741 -10.749 -14.049 1.00 94.00 108 PHE A O 1
ATOM 854 N N . PRO A 1 109 ? 12.873 -12.496 -14.924 1.00 94.81 109 PRO A N 1
ATOM 855 C CA . PRO A 1 109 ? 14.195 -11.954 -14.627 1.00 94.81 109 PRO A CA 1
ATOM 856 C C . PRO A 1 109 ? 14.531 -10.837 -15.618 1.00 94.81 109 PRO A C 1
ATOM 858 O O . PRO A 1 109 ? 14.501 -11.038 -16.833 1.00 94.81 109 PRO A O 1
ATOM 861 N N . HIS A 1 110 ? 14.859 -9.658 -15.108 1.00 92.31 110 HIS A N 1
ATOM 862 C CA . HIS A 1 110 ? 15.194 -8.497 -15.912 1.00 92.31 110 HIS A CA 1
ATOM 863 C C . HIS A 1 110 ? 16.705 -8.263 -15.913 1.00 92.31 110 HIS A C 1
ATOM 865 O O . HIS A 1 110 ? 17.364 -8.190 -14.876 1.00 92.31 110 HIS A O 1
ATOM 871 N N . HIS A 1 111 ? 17.253 -8.180 -17.124 1.00 93.06 111 HIS A N 1
ATOM 872 C CA . HIS A 1 111 ? 18.682 -8.003 -17.379 1.00 93.06 111 HIS A CA 1
ATOM 873 C C . HIS A 1 111 ? 19.012 -6.648 -18.022 1.00 93.06 111 HIS A C 1
ATOM 875 O O . HIS A 1 111 ? 20.161 -6.416 -18.380 1.00 93.06 111 HIS A O 1
ATOM 881 N N . GLY A 1 112 ? 18.009 -5.784 -18.205 1.00 88.31 112 GLY A N 1
ATOM 882 C CA . GLY A 1 112 ? 18.151 -4.460 -18.816 1.00 88.31 112 GLY A CA 1
ATOM 883 C C . GLY A 1 112 ? 18.323 -3.318 -17.812 1.00 88.31 112 GLY A C 1
ATOM 884 O O . GLY A 1 112 ? 18.260 -2.163 -18.220 1.00 88.31 112 GLY A O 1
ATOM 885 N N . GLU A 1 113 ? 18.497 -3.625 -16.523 1.00 88.00 113 GLU A N 1
ATOM 886 C CA . GLU A 1 113 ? 18.831 -2.631 -15.495 1.00 88.00 113 GLU A CA 1
ATOM 887 C C . GLU A 1 113 ? 20.310 -2.207 -15.573 1.00 88.00 113 GLU A C 1
ATOM 889 O O . GLU A 1 113 ? 21.104 -2.748 -16.346 1.00 88.00 113 GLU A O 1
ATOM 894 N N . GLU A 1 114 ? 20.690 -1.247 -14.731 1.00 90.31 114 GLU A N 1
ATOM 895 C CA . GLU A 1 114 ? 22.087 -0.873 -14.483 1.00 90.31 114 GLU A CA 1
ATOM 896 C C . GLU A 1 114 ? 22.933 -2.102 -14.073 1.00 90.31 114 GLU A C 1
ATOM 898 O O . GLU A 1 114 ? 22.411 -2.996 -13.396 1.00 90.31 114 GLU A O 1
ATOM 903 N N . PRO A 1 115 ? 24.229 -2.182 -14.447 1.00 90.19 115 PRO A N 1
ATOM 904 C CA . PRO A 1 115 ? 25.059 -3.373 -14.222 1.00 90.19 115 PRO A CA 1
ATOM 905 C C . PRO A 1 115 ? 25.070 -3.895 -12.778 1.00 90.19 115 PRO A C 1
ATOM 907 O O . PRO A 1 115 ? 25.158 -5.100 -12.555 1.00 90.19 115 PRO A O 1
ATOM 910 N N . GLU A 1 116 ? 24.961 -3.005 -11.793 1.00 90.81 116 GLU A N 1
ATOM 911 C CA . GLU A 1 116 ? 24.943 -3.313 -10.362 1.00 90.81 116 GLU A CA 1
ATOM 912 C C . GLU A 1 116 ? 23.626 -3.953 -9.889 1.00 90.81 116 GLU A C 1
ATOM 914 O O . GLU A 1 116 ? 23.573 -4.523 -8.797 1.00 90.81 116 GLU A O 1
ATOM 919 N N . LEU A 1 117 ? 22.567 -3.859 -10.696 1.00 86.19 117 LEU A N 1
ATOM 920 C CA . LEU A 1 117 ? 21.215 -4.334 -10.400 1.00 86.19 117 LEU A CA 1
ATOM 921 C C . LEU A 1 117 ? 20.815 -5.557 -11.239 1.00 86.19 117 LEU A C 1
ATOM 923 O O . LEU A 1 117 ? 19.692 -6.040 -11.108 1.00 86.19 117 LEU A O 1
ATOM 927 N N . VAL A 1 118 ? 21.711 -6.081 -12.082 1.00 91.56 118 VAL A N 1
ATOM 928 C CA . VAL A 1 118 ? 21.437 -7.227 -12.961 1.00 91.56 118 VAL A CA 1
ATOM 929 C C . VAL A 1 118 ? 21.995 -8.538 -12.374 1.00 91.56 118 VAL A C 1
ATOM 931 O O . VAL A 1 118 ? 23.181 -8.607 -12.050 1.00 91.56 118 VAL A O 1
ATOM 934 N N . PRO A 1 119 ? 21.196 -9.626 -12.309 1.00 92.50 119 PRO A N 1
ATOM 935 C CA . PRO A 1 119 ? 19.771 -9.691 -12.640 1.00 92.50 119 PRO A CA 1
ATOM 936 C C . PRO A 1 119 ? 18.886 -9.099 -11.537 1.00 92.50 119 PRO A C 1
ATOM 938 O O . PRO A 1 119 ? 19.148 -9.295 -10.348 1.00 92.50 119 PRO A O 1
ATOM 941 N N . SER A 1 120 ? 17.777 -8.479 -11.940 1.00 92.25 120 SER A N 1
ATOM 942 C CA . SER A 1 120 ? 16.690 -8.096 -11.037 1.00 92.25 120 SER A CA 1
ATOM 943 C C . SER A 1 120 ? 15.448 -8.953 -11.283 1.00 92.25 120 SER A C 1
ATOM 945 O O . SER A 1 120 ? 15.265 -9.553 -12.343 1.00 92.25 120 SER A O 1
ATOM 947 N N . GLY A 1 121 ? 14.588 -9.062 -10.271 1.00 93.31 121 GLY A N 1
ATOM 948 C CA . GLY A 1 121 ? 13.257 -9.641 -10.433 1.00 93.31 121 GLY A CA 1
ATOM 949 C C . GLY A 1 121 ? 12.257 -8.547 -10.786 1.00 93.31 121 GLY A C 1
ATOM 950 O O . GLY A 1 121 ? 12.110 -7.595 -10.021 1.00 93.31 121 GLY A O 1
ATOM 951 N N . THR A 1 122 ? 11.542 -8.698 -11.899 1.00 92.69 122 THR A N 1
ATOM 952 C CA . THR A 1 122 ? 10.495 -7.756 -12.313 1.00 92.69 122 THR A CA 1
ATOM 953 C C . THR A 1 122 ? 9.116 -8.360 -12.118 1.00 92.69 122 THR A C 1
ATOM 955 O O . THR A 1 122 ? 8.863 -9.506 -12.490 1.00 92.69 122 THR A O 1
ATOM 958 N N . VAL A 1 123 ? 8.213 -7.556 -11.555 1.00 94.69 123 VAL A N 1
ATOM 959 C CA . VAL A 1 123 ? 6.785 -7.854 -11.420 1.00 94.69 123 VAL A CA 1
ATOM 960 C C . VAL A 1 123 ? 6.009 -6.657 -11.957 1.00 94.69 123 VAL A C 1
ATOM 962 O O . VAL A 1 123 ? 6.072 -5.572 -11.379 1.00 94.69 123 VAL A O 1
ATOM 965 N N . PHE A 1 124 ? 5.273 -6.844 -13.052 1.00 94.62 124 PHE A N 1
ATOM 966 C CA . PHE A 1 124 ? 4.392 -5.819 -13.605 1.00 94.62 124 PHE A CA 1
ATOM 967 C C . PHE A 1 124 ? 2.941 -6.074 -13.215 1.00 94.62 124 PHE A C 1
ATOM 969 O O . PHE A 1 124 ? 2.395 -7.151 -13.454 1.00 94.62 124 PHE A O 1
ATOM 976 N N . THR A 1 125 ? 2.298 -5.055 -12.650 1.00 94.44 125 THR A N 1
ATOM 977 C CA . THR A 1 125 ? 0.874 -5.068 -12.302 1.00 94.44 125 THR A CA 1
ATOM 978 C C . THR A 1 125 ? 0.061 -4.220 -13.277 1.00 94.44 125 THR A C 1
ATOM 980 O O . THR A 1 125 ? 0.579 -3.302 -13.916 1.00 94.44 125 THR A O 1
ATOM 983 N N . CYS A 1 126 ? -1.226 -4.536 -13.412 1.00 94.19 126 CYS A N 1
ATOM 984 C CA . CYS A 1 126 ? -2.145 -3.801 -14.274 1.00 94.19 126 CYS A CA 1
ATOM 985 C C . CYS A 1 126 ? -2.729 -2.570 -13.565 1.00 94.19 126 CYS A C 1
ATOM 987 O O . CYS A 1 126 ? -3.110 -2.617 -12.394 1.00 94.19 126 CYS A O 1
ATOM 989 N N . GLY A 1 127 ? -2.902 -1.486 -14.325 1.00 93.12 127 GLY A N 1
ATOM 990 C CA . GLY A 1 127 ? -3.343 -0.183 -13.824 1.00 93.12 127 GLY A CA 1
ATOM 991 C C . GLY A 1 127 ? -2.183 0.789 -13.599 1.00 93.12 127 GLY A C 1
ATOM 992 O O . GLY A 1 127 ? -1.024 0.403 -13.485 1.00 93.12 127 GLY A O 1
ATOM 993 N N . CYS A 1 128 ? -2.478 2.088 -13.578 1.00 93.81 128 CYS A N 1
ATOM 994 C CA . CYS A 1 128 ? -1.454 3.114 -13.387 1.00 93.81 128 CYS A CA 1
ATOM 995 C C . CYS A 1 128 ? -2.049 4.402 -12.825 1.00 93.81 128 CYS A C 1
ATOM 997 O O . CYS A 1 128 ? -3.093 4.870 -13.264 1.00 93.81 128 CYS A O 1
ATOM 999 N N . THR A 1 129 ? -1.375 5.021 -11.861 1.00 94.50 129 THR A N 1
ATOM 1000 C CA . THR A 1 129 ? -1.781 6.324 -11.309 1.00 94.50 129 THR A CA 1
ATOM 1001 C C . THR A 1 129 ? -1.428 7.494 -12.238 1.00 94.50 129 THR A C 1
ATOM 1003 O O . THR A 1 129 ? -1.794 8.636 -11.958 1.00 94.50 129 THR A O 1
ATOM 1006 N N . ILE A 1 130 ? -0.769 7.222 -13.368 1.00 92.38 130 ILE A N 1
ATOM 1007 C CA . ILE A 1 130 ? -0.273 8.185 -14.357 1.00 92.38 130 ILE A CA 1
ATOM 1008 C C . ILE A 1 130 ? -0.725 7.734 -15.760 1.00 92.38 130 ILE A C 1
ATOM 1010 O O . ILE A 1 130 ? -0.999 6.560 -15.987 1.00 92.38 130 ILE A O 1
ATOM 1014 N N . THR A 1 131 ? -0.804 8.658 -16.717 1.00 90.00 131 THR A N 1
ATOM 1015 C CA . THR A 1 131 ? -1.067 8.364 -18.138 1.00 90.00 131 THR A CA 1
ATOM 1016 C C . THR A 1 131 ? -0.067 9.116 -19.003 1.00 90.00 131 THR A C 1
ATOM 1018 O O . THR A 1 131 ? -0.362 10.176 -19.555 1.00 90.00 131 THR A O 1
ATOM 1021 N N . CYS A 1 132 ? 1.164 8.610 -19.049 1.00 94.56 132 CYS A N 1
ATOM 1022 C CA . CYS A 1 132 ? 2.231 9.232 -19.825 1.00 94.56 132 CYS A CA 1
ATOM 1023 C C . CYS A 1 132 ? 1.891 9.208 -21.323 1.00 94.56 132 CYS A C 1
ATOM 1025 O O . CYS A 1 132 ? 1.431 8.184 -21.830 1.00 94.56 132 CYS A O 1
ATOM 1027 N N . ILE A 1 133 ? 2.184 10.305 -22.031 1.00 93.62 133 ILE A N 1
ATOM 1028 C CA . ILE A 1 133 ? 2.010 10.408 -23.492 1.00 93.62 133 ILE A CA 1
ATOM 1029 C C . ILE A 1 133 ? 2.891 9.373 -24.214 1.00 93.62 133 ILE A C 1
ATOM 1031 O O . ILE A 1 133 ? 2.448 8.727 -25.157 1.00 93.62 133 ILE A O 1
ATOM 1035 N N . HIS A 1 134 ? 4.116 9.162 -23.722 1.00 95.19 134 HIS A N 1
ATOM 1036 C CA . HIS A 1 134 ? 5.075 8.187 -24.253 1.00 95.19 134 HIS A CA 1
ATOM 1037 C C . HIS A 1 134 ? 5.260 7.013 -23.282 1.00 95.19 134 HIS A C 1
ATOM 1039 O O . HIS A 1 134 ? 6.341 6.791 -22.739 1.00 95.19 134 HIS A O 1
ATOM 1045 N N . CYS A 1 135 ? 4.174 6.296 -22.987 1.00 95.25 135 CYS A N 1
ATOM 1046 C CA . CYS A 1 135 ? 4.209 5.187 -22.037 1.00 95.25 135 CYS A CA 1
ATOM 1047 C C . CYS A 1 135 ? 4.757 3.905 -22.685 1.00 95.25 135 CYS A C 1
ATOM 1049 O O . CYS A 1 135 ? 4.085 3.304 -23.519 1.00 95.25 135 CYS A O 1
ATOM 1051 N N . GLN A 1 136 ? 5.934 3.442 -22.250 1.00 93.62 136 GLN A N 1
ATOM 1052 C CA . GLN A 1 136 ? 6.475 2.132 -22.655 1.00 93.62 136 GLN A CA 1
ATOM 1053 C C . GLN A 1 136 ? 5.571 0.976 -22.200 1.00 93.62 136 GLN A C 1
ATOM 1055 O O . GLN A 1 136 ? 5.386 -0.004 -22.911 1.00 93.62 136 GLN A O 1
ATOM 1060 N N . ASN A 1 137 ? 4.925 1.151 -21.048 1.00 94.50 137 ASN A N 1
ATOM 1061 C CA . ASN A 1 137 ? 4.035 0.179 -20.423 1.00 94.50 137 ASN A CA 1
ATOM 1062 C C . ASN A 1 137 ? 2.556 0.478 -20.730 1.00 94.50 137 ASN A C 1
ATOM 1064 O O . ASN A 1 137 ? 1.684 0.315 -19.872 1.00 94.50 137 ASN A O 1
ATOM 1068 N N . TRP A 1 138 ? 2.249 0.983 -21.932 1.00 95.69 138 TRP A N 1
ATOM 1069 C CA . TRP A 1 138 ? 0.880 1.355 -22.320 1.00 95.69 138 TRP A CA 1
ATOM 1070 C C . TRP A 1 138 ? -0.102 0.172 -22.221 1.00 95.69 138 TRP A C 1
ATOM 1072 O O . TRP A 1 138 ? -1.223 0.355 -21.738 1.00 95.69 138 TRP A O 1
ATOM 1082 N N . GLY A 1 139 ? 0.357 -1.035 -22.583 1.00 95.69 139 GLY A N 1
ATOM 1083 C CA . GLY A 1 139 ? -0.388 -2.300 -22.492 1.00 95.69 139 GLY A CA 1
ATOM 1084 C C . GLY A 1 139 ? -0.978 -2.559 -21.100 1.00 95.69 139 GLY A C 1
ATOM 1085 O O . GLY A 1 139 ? -2.189 -2.700 -20.935 1.00 95.69 139 GLY A O 1
ATOM 1086 N N . ILE A 1 140 ? -0.141 -2.511 -20.064 1.00 95.06 140 ILE A N 1
ATOM 1087 C CA . ILE A 1 140 ? -0.569 -2.738 -18.673 1.00 95.06 140 ILE A CA 1
ATOM 1088 C C . ILE A 1 140 ? -1.216 -1.510 -18.017 1.00 95.06 140 ILE A C 1
ATOM 1090 O O . ILE A 1 140 ? -2.084 -1.653 -17.154 1.00 95.06 140 ILE A O 1
ATOM 1094 N N . SER A 1 141 ? -0.823 -0.293 -18.412 1.00 93.88 141 SER A N 1
ATOM 1095 C CA . SER A 1 141 ? -1.282 0.941 -17.757 1.00 93.88 141 SER A CA 1
ATOM 1096 C C . SER A 1 141 ? -2.646 1.423 -18.255 1.00 93.88 141 SER A C 1
ATOM 1098 O O . SER A 1 141 ? -3.533 1.703 -17.448 1.00 93.88 141 SER A O 1
ATOM 1100 N N . GLN A 1 142 ? -2.819 1.535 -19.574 1.00 91.38 142 GLN A N 1
ATOM 1101 C CA . GLN A 1 142 ? -3.952 2.221 -20.205 1.00 91.38 142 GLN A CA 1
ATOM 1102 C C . GLN A 1 142 ? -4.837 1.260 -20.992 1.00 91.38 142 GLN A C 1
ATOM 1104 O O . GLN A 1 142 ? -6.064 1.327 -20.872 1.00 91.38 142 GLN A O 1
ATOM 1109 N N . TRP A 1 143 ? -4.223 0.355 -21.756 1.00 92.31 143 TRP A N 1
ATOM 1110 C CA . TRP A 1 143 ? -4.941 -0.662 -22.524 1.00 92.31 143 TRP A CA 1
ATOM 1111 C C . TRP A 1 143 ? -5.592 -1.715 -21.630 1.00 92.31 143 TRP A C 1
ATOM 1113 O O . TRP A 1 143 ? -6.715 -2.130 -21.896 1.00 92.31 143 TRP A O 1
ATOM 1123 N N . ARG A 1 144 ? -4.932 -2.052 -20.515 1.00 87.69 144 ARG A N 1
ATOM 1124 C CA . ARG A 1 144 ? -5.313 -3.128 -19.590 1.00 87.69 144 ARG A CA 1
ATOM 1125 C C . ARG A 1 144 ? -5.336 -4.485 -20.277 1.00 87.69 144 ARG A C 1
ATOM 1127 O O . ARG A 1 144 ? -6.367 -5.1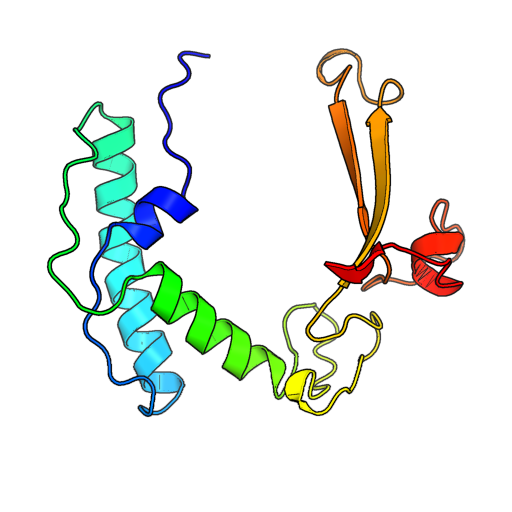47 -20.364 1.00 87.69 144 ARG A O 1
ATOM 1134 N N . GLU A 1 145 ? -4.174 -4.901 -20.751 1.00 92.31 145 GLU A N 1
ATOM 1135 C CA . GLU A 1 145 ? -3.990 -6.294 -21.136 1.00 92.31 145 GLU A CA 1
ATOM 1136 C C . GLU A 1 145 ? -4.378 -7.259 -20.002 1.00 92.31 145 GLU A C 1
ATOM 1138 O O . GLU A 1 145 ? -4.426 -6.903 -18.818 1.00 92.31 145 GLU A O 1
ATOM 1143 N N . HIS A 1 146 ? -4.679 -8.495 -20.388 1.00 90.94 146 HIS A N 1
ATOM 1144 C CA . HIS A 1 146 ? -5.123 -9.517 -19.457 1.00 90.94 146 HIS A CA 1
ATOM 1145 C C . HIS A 1 146 ? -3.981 -9.917 -18.512 1.00 90.94 146 HIS A C 1
ATOM 1147 O O . HIS A 1 146 ? -2.956 -10.426 -18.959 1.00 90.94 146 HIS A O 1
ATOM 1153 N N . GLY A 1 147 ? -4.181 -9.726 -17.208 1.00 90.94 147 GLY A N 1
ATOM 1154 C CA . GLY A 1 147 ? -3.284 -10.217 -16.162 1.00 90.94 147 GLY A CA 1
ATOM 1155 C C . GLY A 1 147 ? -3.915 -11.351 -15.353 1.00 90.94 147 GLY A C 1
ATOM 1156 O O . GLY A 1 147 ? -5.100 -11.646 -15.489 1.00 90.94 147 GLY A O 1
ATOM 1157 N N . THR A 1 148 ? -3.123 -11.968 -14.485 1.00 93.75 148 THR A N 1
ATOM 1158 C CA . THR A 1 148 ? -3.588 -12.964 -13.510 1.00 93.75 148 THR A CA 1
ATOM 1159 C C . THR A 1 148 ? -4.071 -12.244 -12.248 1.00 93.75 148 THR A C 1
ATOM 1161 O O . THR A 1 148 ? -3.272 -11.501 -11.671 1.00 93.75 148 THR A O 1
ATOM 1164 N N . PRO A 1 149 ? -5.339 -12.402 -11.824 1.00 89.75 149 PRO A N 1
ATOM 1165 C CA . PRO A 1 149 ? -5.829 -11.847 -10.560 1.00 89.75 149 PRO A CA 1
ATOM 1166 C C . PRO A 1 149 ? -5.050 -12.394 -9.356 1.00 89.75 149 PRO A C 1
ATOM 1168 O O . PRO A 1 149 ? -4.710 -13.580 -9.339 1.00 89.75 149 PRO A O 1
ATOM 1171 N N . VAL A 1 150 ? -4.770 -11.529 -8.379 1.00 79.25 150 VAL A N 1
ATOM 1172 C CA . VAL A 1 150 ? -4.081 -11.841 -7.115 1.00 79.25 150 VAL A CA 1
ATOM 1173 C C . VAL A 1 150 ? -4.729 -11.148 -5.924 1.00 79.25 150 VAL A C 1
ATOM 1175 O O . VAL A 1 150 ? -5.305 -10.048 -6.113 1.00 79.25 150 VAL A O 1
#

Foldseek 3Di:
DPPQQDDLLLLQQLAAFDDDLPDDLVVLVVSLVVVVVVSVVVSVCSVVVDDSPRHHPHPDTSSRSVVSNVLVCLCQPDPDPVSQGFNLVVPGQGQQRHHVKWFWADWDFDQPDDPVCPRDIDIDTAGDPDDDPPDPVCCRHPVNDDGHID

Radius of gyra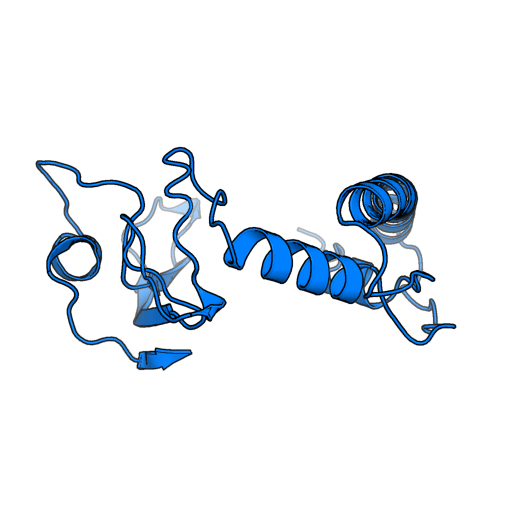tion: 19.18 Å; chains: 1; bounding box: 44×26×48 Å

Secondary structure (DSSP, 8-state):
----PPPHHHHHHHSB----TTS-HHHHHHHHHHHHHHHHHHHHHHHTT--------SS-BHHHHHHHHHHHHHTT--SSTT-----GGGT--TTT---SS-EEEEEEEE-SS-GGG-SEEEEEES--S---TT-TTHIIIII----EE-

InterPro domains:
  IPR040085 Protein MJ0674-like [PTHR43075] (62-144)